Protein 9HK0 (pdb70)

InterPro domains:
  IPR000418 Ets domain [PF00178] (226-304)
  IPR000418 Ets domain [PR00454] (224-237)
  IPR000418 Ets domain [PR00454] (249-267)
  IPR000418 Ets domain [PR00454] (268-286)
  IPR000418 Ets domain [PR00454] (287-305)
  IPR000418 Ets domain [PS00346] (271-286)
  IPR000418 Ets domain [PS50061] (224-305)
  IPR000418 Ets domain [SM00413] (223-309)
  IPR003118 Pointed domain [PF02198] (47-116)
  IPR003118 Pointed domain [PS51433] (33-117)
  IPR003118 Pointed domain [SM00251] (31-117)
  IPR013761 Sterile alpha motif/pointed domain superfamily [G3DSA:1.10.150.50] (40-121)
  IPR013761 Sterile alpha motif/pointed domain superfamily [SSF47769] (37-116)
  IPR036388 Winged helix-like DNA-binding domain superfamily [G3DSA:1.10.10.10] (217-323)
  IPR036390 Winged helix DNA-binding domain superfamily [SSF46785] (195-324)
  IPR046328 ETS family [PTHR11849] (50-310)

Secondary structure (DSSP, 8-state):
-PPPGGGSS-GGG--HHHHHHHHHHHHHHHT--STTTTS--S-HHHHHH--HHHHHHH-TTTHHHHHHHHHHHHT-

Sequence (76 aa):
SKLPGRLRIQQPALWSREEDVLHHWLRWAEQEYSLPCTAEHGFEMNGRALCILTKDDDFRHRAPSSSGDDELYELLQYIKTQ

Solvent-accessible surface area: 4702 Å² total; per-residue (Å²): 123,160,31,28,47,160,1,150,93,77,0,31,112,4,34,128,126,6,0,51,77,0,0,120,40,0,8,155,62,83,106,24,89,73,117,10,38,142,23,6,91,24,68,0,152,35,0,27,141,27,74,58,84,50,0,113,152,99,2,118,81,4,1,59,57,0,45,88,20,1,44,136,8,66,101,139

Organism: Homo sapiens (NCBI:txid9606)

Foldseek 3Di:
DDDPPVLLDQQLPFQQVRLLVVLVVVCVVVVHPSPQSPLDRGGSVVVVPDDLVSQCVRPVPCSNVVVVVNVVSNVD

Nearest PDB structures (foldseek):
  9hk0-assembly1_A  TM=1.013E+00  e=6.933E-14  Homo sapiens
  2qb0-assembly2_C  TM=9.619E-01  e=8.487E-09  Homo sapiens
  2qar-assembly2_E  TM=9.660E-01  e=2.150E-08  Escherichia coli
  8ft8-assembly1_A  TM=9.612E-01  e=2.288E-08  Homo sapiens
  9doc-assembly1_A  TM=9.625E-01  e=2.288E-08  Homo sapiens

GO terms:
  GO:1990837 sequence-specific double-stranded DNA binding (F, IDA)
  GO:0000977 RNA polymerase II transcription regulatory region sequence-specific DNA binding (F, IDA)
  GO:0001227 DNA-binding transcription repressor activity, RNA polymerase II-specific (F, IDA)
  GO:0000122 negative regulation of transcription by RNA polymerase II (P, IDA)
  GO:0005634 nucleus (C, TAS)
  GO:0009887 animal organ morphogenesis (P, TAS)
  GO:0006366 transcription by RNA polymerase II (P, TAS)
  GO:0005654 nucleoplasm (C, IDA)
  GO:0005515 protein binding (F, IPI)

Radius of gyration: 10.99 Å; Cα contacts (8 Å, |Δi|>4): 88; chains: 1; bounding box: 27×25×24 Å

Structure (mmCIF, N/CA/C/O backbone):
data_9HK0
#
_entry.id   9HK0
#
_cell.length_a   67.813
_cell.length_b   67.813
_cell.length_c   29.831
_cell.angle_alpha   90.00
_cell.angle_beta   90.00
_cell.angle_gamma   120.00
#
_symmetry.space_group_name_H-M   'P 64'
#
loop_
_entity.id
_entity.type
_entity.pdbx_description
1 polymer 'Transcription factor ETV7'
2 water water
#
loop_
_atom_site.group_PDB
_atom_site.id
_atom_site.type_symbol
_atom_site.label_atom_id
_atom_site.label_alt_id
_atom_site.label_comp_id
_atom_site.label_asym_id
_atom_site.label_entity_id
_atom_site.label_seq_id
_atom_site.pdbx_PDB_ins_code
_atom_site.Cartn_x
_atom_site.Cartn_y
_atom_site.Cartn_z
_atom_site.occupancy
_atom_site.B_iso_or_equiv
_atom_site.auth_seq_id
_atom_site.auth_comp_id
_atom_site.auth_asym_id
_atom_site.auth_atom_id
_atom_site.pdbx_PDB_model_num
ATOM 1 N N . SER A 1 1 ? 27.450 16.676 -11.853 1.00 83.97 41 SER A N 1
ATOM 2 C CA . SER A 1 1 ? 26.461 16.246 -12.838 1.00 83.80 41 SER A CA 1
ATOM 3 C C . SER A 1 1 ? 26.859 14.888 -13.420 1.00 87.00 41 SER A C 1
ATOM 4 O O . SER A 1 1 ? 26.000 14.086 -13.797 1.00 89.56 41 SER A O 1
ATOM 7 N N . LYS A 1 2 ? 28.165 14.633 -13.496 1.00 80.07 42 LYS A N 1
ATOM 8 C CA . LYS A 1 2 ? 28.665 13.323 -13.888 1.00 70.63 42 LYS A CA 1
ATOM 9 C C . LYS A 1 2 ? 28.786 12.440 -12.655 1.00 57.29 42 LYS A C 1
ATOM 10 O O . LYS A 1 2 ? 29.153 12.907 -11.574 1.00 55.37 42 LYS A O 1
ATOM 16 N N . LEU A 1 3 ? 28.459 11.167 -12.821 1.00 52.15 43 LEU A N 1
ATOM 17 C CA . LEU A 1 3 ? 28.449 10.256 -11.689 1.00 41.76 43 LEU A CA 1
ATOM 18 C C . LEU A 1 3 ? 29.865 10.096 -11.137 1.00 42.80 43 LEU A C 1
ATOM 19 O O . LEU A 1 3 ? 30.821 9.981 -11.911 1.00 49.66 43 LEU A O 1
ATOM 24 N N . PRO A 1 4 ? 30.037 10.106 -9.814 1.00 42.10 44 PRO A N 1
ATOM 25 C CA . PRO A 1 4 ? 31.367 9.856 -9.239 1.00 48.70 44 PRO A CA 1
ATOM 26 C C . PRO A 1 4 ? 31.960 8.543 -9.738 1.00 46.50 44 PRO A C 1
ATOM 27 O O . PRO A 1 4 ? 31.259 7.538 -9.900 1.00 43.96 44 PRO A O 1
ATOM 31 N N . GLY A 1 5 ? 33.272 8.560 -9.968 1.00 45.16 45 GLY A N 1
ATOM 32 C CA . GLY A 1 5 ? 33.916 7.422 -10.587 1.00 50.44 45 GLY A CA 1
ATOM 33 C C . GLY A 1 5 ? 33.668 6.128 -9.848 1.00 47.60 45 GLY A C 1
ATOM 34 O O . GLY A 1 5 ? 33.515 5.075 -10.472 1.00 56.79 45 GLY A O 1
ATOM 35 N N . ARG A 1 6 ? 33.584 6.188 -8.517 1.00 49.23 46 ARG A N 1
ATOM 36 C CA . ARG A 1 6 ? 33.404 4.959 -7.751 1.00 51.92 46 ARG A CA 1
ATOM 37 C C . ARG A 1 6 ? 32.035 4.343 -8.003 1.00 53.31 46 ARG A C 1
ATO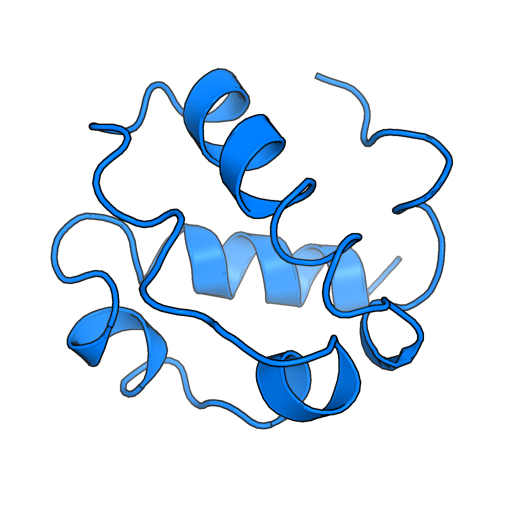M 38 O O . ARG A 1 6 ? 31.877 3.119 -7.899 1.00 49.86 46 ARG A O 1
ATOM 46 N N . LEU A 1 7 ? 31.049 5.167 -8.365 1.00 48.74 47 LEU A N 1
ATOM 47 C CA . LEU A 1 7 ? 29.717 4.715 -8.732 1.00 46.53 47 LEU A CA 1
ATOM 48 C C . LEU A 1 7 ? 29.590 4.388 -10.209 1.00 55.71 47 LEU A C 1
ATOM 49 O O . LEU A 1 7 ? 28.474 4.164 -10.683 1.00 55.81 47 LEU A O 1
ATOM 54 N N . ARG A 1 8 ? 30.695 4.382 -10.950 1.00 61.04 48 ARG A N 1
ATOM 55 C CA . ARG A 1 8 ? 30.670 4.045 -12.372 1.00 62.89 48 ARG A CA 1
ATOM 56 C C . ARG A 1 8 ? 30.886 2.560 -12.604 1.00 67.20 48 ARG A C 1
ATOM 57 O O . ARG A 1 8 ? 31.596 2.137 -13.519 1.00 76.63 48 ARG A O 1
ATOM 65 N N . ILE A 1 9 ? 30.269 1.752 -11.748 1.00 62.73 49 ILE A N 1
ATOM 66 C CA . ILE A 1 9 ? 30.271 0.302 -11.820 1.00 55.84 49 ILE A CA 1
ATOM 67 C C . ILE A 1 9 ? 28.820 -0.128 -11.639 1.00 52.46 49 ILE A C 1
ATOM 68 O O . ILE A 1 9 ? 27.978 0.660 -11.210 1.00 43.84 49 ILE A O 1
ATOM 73 N N . GLN A 1 10 ? 28.514 -1.371 -11.997 1.00 55.88 50 GLN A N 1
ATOM 74 C CA A GLN A 1 10 ? 27.145 -1.854 -11.853 0.49 52.80 50 GLN A CA 1
ATOM 75 C CA B GLN A 1 10 ? 27.144 -1.844 -11.857 0.51 52.78 50 GLN A CA 1
ATOM 76 C C . GLN A 1 10 ? 26.712 -1.732 -10.394 1.00 40.80 50 GLN A C 1
ATOM 77 O O . GLN A 1 10 ? 27.464 -2.138 -9.494 1.00 43.58 50 GLN A O 1
ATOM 88 N N . PRO A 1 11 ? 25.526 -1.188 -10.116 1.00 34.03 51 PRO A N 1
ATOM 89 C CA . PRO A 1 11 ? 25.155 -0.889 -8.725 1.00 30.48 51 PRO A CA 1
ATOM 90 C C . PRO A 1 11 ? 25.087 -2.096 -7.819 1.00 32.74 51 PRO A C 1
ATOM 91 O O . PRO A 1 11 ? 25.181 -1.928 -6.596 1.00 32.43 51 PRO A O 1
ATOM 95 N N . ALA A 1 12 ? 24.875 -3.295 -8.361 1.00 34.64 52 ALA A N 1
ATOM 96 C CA . ALA A 1 12 ? 24.873 -4.484 -7.516 1.00 38.62 52 ALA A CA 1
ATOM 97 C C . ALA A 1 12 ? 26.213 -4.701 -6.830 1.00 42.00 52 ALA A C 1
ATOM 98 O O . ALA A 1 12 ? 26.280 -5.451 -5.848 1.00 44.19 52 ALA A O 1
ATOM 100 N N . LEU A 1 13 ? 27.273 -4.046 -7.311 1.00 37.49 53 LEU A N 1
ATOM 101 C CA . LEU A 1 13 ? 28.599 -4.127 -6.719 1.00 38.13 53 LEU A CA 1
ATOM 102 C C . LEU A 1 13 ? 28.867 -3.048 -5.677 1.00 37.59 53 LEU A C 1
ATOM 103 O O . LEU A 1 13 ? 29.908 -3.089 -5.017 1.00 38.66 53 LEU A O 1
ATOM 108 N N . TRP A 1 14 ? 27.976 -2.079 -5.529 1.00 34.07 54 TRP A N 1
ATOM 109 C CA . TRP A 1 14 ? 28.217 -0.960 -4.628 1.00 29.29 54 TRP A CA 1
ATOM 110 C C . TRP A 1 14 ? 28.300 -1.419 -3.184 1.00 30.89 54 TRP A C 1
ATOM 111 O O . TRP A 1 14 ? 27.542 -2.286 -2.740 1.00 33.53 54 TRP A O 1
ATOM 122 N N . SER A 1 15 ? 29.212 -0.811 -2.441 1.00 30.47 55 SER A N 1
ATOM 123 C CA . SER A 1 15 ? 29.253 -1.033 -1.009 1.00 32.01 55 SER A CA 1
ATOM 124 C C . SER A 1 15 ? 28.169 -0.220 -0.315 1.00 28.98 55 SER A C 1
ATOM 125 O O . SER A 1 15 ? 27.518 0.640 -0.911 1.00 31.25 55 SER A O 1
ATOM 128 N N . ARG A 1 16 ? 28.021 -0.463 0.984 1.00 32.60 56 ARG A N 1
ATOM 129 C CA . ARG A 1 16 ? 27.129 0.367 1.773 1.00 34.50 56 ARG A CA 1
ATOM 130 C C . ARG A 1 16 ? 27.556 1.825 1.724 1.00 35.20 56 ARG A C 1
ATOM 131 O O . ARG A 1 16 ? 26.713 2.722 1.613 1.00 32.72 56 ARG A O 1
ATOM 139 N N A GLU A 1 17 ? 28.865 2.080 1.773 0.45 32.93 57 GLU A N 1
ATOM 140 N N B GLU A 1 17 ? 28.863 2.089 1.808 0.55 32.99 57 GLU A N 1
ATOM 141 C CA A GLU A 1 17 ? 29.359 3.447 1.677 0.45 33.30 57 GLU A CA 1
ATOM 142 C CA B GLU A 1 17 ? 29.333 3.464 1.672 0.55 33.26 57 GLU A CA 1
ATOM 143 C C A GLU A 1 17 ? 29.093 4.048 0.299 0.45 29.92 57 GLU A C 1
ATOM 144 C C B GLU A 1 17 ? 28.981 4.030 0.301 0.55 29.50 57 GLU A C 1
ATOM 145 O O A GLU A 1 17 ? 28.837 5.251 0.192 0.45 29.99 57 GLU A 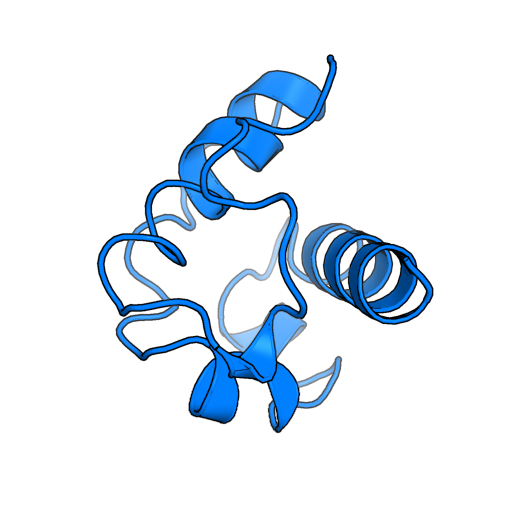O 1
ATOM 146 O O B GLU A 1 17 ? 28.552 5.183 0.196 0.55 29.32 57 GLU A O 1
ATOM 157 N N . ASP A 1 18 ? 29.150 3.236 -0.763 1.00 28.86 58 ASP A N 1
ATOM 158 C CA . ASP A 1 18 ? 28.782 3.723 -2.094 1.00 25.64 58 ASP A CA 1
ATOM 159 C C . ASP A 1 18 ? 27.320 4.124 -2.171 1.00 26.26 58 ASP A C 1
ATOM 160 O O . ASP A 1 18 ? 26.989 5.114 -2.825 1.00 27.08 58 ASP A O 1
ATOM 165 N N . VAL A 1 19 ? 26.422 3.328 -1.578 1.00 24.97 59 VAL A N 1
ATOM 166 C CA . VAL A 1 19 ? 25.000 3.666 -1.604 1.00 22.74 59 VAL A CA 1
ATOM 167 C C . VAL A 1 19 ? 24.773 5.035 -0.978 1.00 27.51 59 VAL A C 1
ATOM 168 O O . VAL A 1 19 ? 24.031 5.872 -1.507 1.00 28.19 59 VAL A O 1
ATOM 172 N N . LEU A 1 20 ? 25.411 5.276 0.166 1.00 29.75 60 LEU A N 1
ATOM 173 C CA . LEU A 1 20 ? 25.254 6.551 0.849 1.00 30.69 60 LEU A CA 1
ATOM 174 C C . LEU A 1 20 ? 25.824 7.691 0.007 1.00 31.44 60 LEU A C 1
ATOM 175 O O . LEU A 1 20 ? 25.200 8.754 -0.106 1.00 30.75 60 LEU A O 1
ATOM 180 N N A HIS A 1 21 ? 27.015 7.486 -0.578 0.54 30.89 61 HIS A N 1
ATOM 181 N N B HIS A 1 21 ? 26.987 7.477 -0.617 0.46 31.13 61 HIS A N 1
ATOM 182 C CA A HIS A 1 21 ? 27.571 8.437 -1.545 0.54 29.17 61 HIS A CA 1
ATOM 183 C CA B HIS A 1 21 ? 27.544 8.490 -1.511 0.46 29.51 61 HIS A CA 1
ATOM 184 C C A HIS A 1 21 ? 26.582 8.730 -2.667 0.54 27.52 61 HIS A C 1
ATOM 185 C C B HIS A 1 21 ? 26.650 8.724 -2.732 0.46 27.34 61 HIS A C 1
ATOM 186 O O A HIS A 1 21 ? 26.379 9.892 -3.042 0.54 27.36 61 HIS A O 1
ATOM 187 O O B HIS A 1 21 ? 26.573 9.851 -3.234 0.46 26.72 61 HIS A O 1
ATOM 200 N N . TRP A 1 22 ? 25.960 7.684 -3.214 1.00 25.56 62 TRP A N 1
ATOM 201 C CA . TRP A 1 22 ? 25.004 7.863 -4.300 1.00 23.56 62 TRP A CA 1
ATOM 202 C C . TRP A 1 22 ? 23.840 8.733 -3.859 1.00 26.01 62 TRP A C 1
ATOM 203 O O . TRP A 1 22 ? 23.446 9.667 -4.567 1.00 27.74 62 TRP A O 1
ATOM 214 N N . LEU A 1 23 ? 23.282 8.451 -2.682 1.00 25.50 63 LEU A N 1
ATOM 215 C CA . LEU A 1 23 ? 22.164 9.254 -2.191 1.00 27.56 63 LEU A CA 1
ATOM 216 C C . LEU A 1 23 ? 22.562 10.717 -2.036 1.00 28.47 63 LEU A C 1
ATOM 217 O O . LEU A 1 23 ? 21.795 11.613 -2.409 1.00 30.89 63 LEU A O 1
ATOM 222 N N . ARG A 1 24 ? 23.757 10.983 -1.483 1.00 28.87 64 ARG A N 1
ATOM 223 C CA . ARG A 1 24 ? 24.193 12.371 -1.342 1.00 33.45 64 ARG A CA 1
ATOM 224 C C . ARG A 1 24 ? 24.397 13.022 -2.707 1.00 30.87 64 ARG A C 1
ATOM 225 O O . ARG A 1 24 ? 24.024 14.182 -2.908 1.00 31.21 64 ARG A O 1
ATOM 233 N N . TRP A 1 25 ? 24.964 12.283 -3.663 1.00 27.77 65 TRP A N 1
ATOM 234 C CA . TRP A 1 25 ? 25.120 12.818 -5.013 1.00 26.97 65 TRP A CA 1
ATOM 235 C C . TRP A 1 25 ? 23.767 13.129 -5.637 1.00 28.36 65 TRP A C 1
ATOM 236 O O . TRP A 1 25 ? 23.571 14.204 -6.226 1.00 30.30 65 TRP A O 1
ATOM 247 N N . ALA A 1 26 ? 22.822 12.203 -5.506 1.00 26.92 66 ALA A N 1
ATOM 248 C CA . ALA A 1 26 ? 21.493 12.403 -6.077 1.00 26.12 66 ALA A CA 1
ATOM 249 C C . ALA A 1 26 ? 20.777 13.590 -5.446 1.00 28.06 66 ALA A C 1
ATOM 250 O O . ALA A 1 26 ? 20.089 14.356 -6.136 1.00 30.35 66 ALA A O 1
ATOM 252 N N . GLU A 1 27 ? 20.917 13.770 -4.133 1.00 27.92 67 GLU A N 1
ATOM 253 C CA . GLU A 1 27 ? 20.259 14.914 -3.507 1.00 32.74 67 GLU A CA 1
ATOM 254 C C . GLU A 1 27 ? 20.777 16.223 -4.086 1.00 33.75 67 GLU A C 1
ATOM 255 O O . GLU A 1 27 ? 20.003 17.142 -4.361 1.00 36.23 67 GLU A O 1
ATOM 261 N N . GLN A 1 28 ? 22.088 16.321 -4.303 1.00 31.17 68 GLN A N 1
ATOM 262 C CA . GLN A 1 28 ? 22.625 17.523 -4.927 1.00 35.95 68 GLN A CA 1
ATOM 263 C C . GLN A 1 28 ? 22.174 17.643 -6.379 1.00 31.77 68 GLN A C 1
ATOM 264 O O . GLN A 1 28 ? 21.733 18.714 -6.816 1.00 34.69 68 GLN A O 1
ATOM 270 N N . GLU A 1 29 ? 22.257 16.547 -7.126 1.00 32.46 69 GLU A N 1
ATOM 271 C CA . GLU A 1 29 ? 21.907 16.540 -8.540 1.00 35.17 69 GLU A CA 1
ATOM 272 C C . GLU A 1 29 ? 20.452 16.935 -8.771 1.00 35.34 69 GLU A C 1
ATOM 273 O O . GLU A 1 29 ? 20.130 17.631 -9.743 1.00 37.36 69 GLU A O 1
ATOM 279 N N . TYR A 1 30 ? 19.560 16.511 -7.891 1.00 31.94 70 TYR A N 1
ATOM 280 C CA . TYR A 1 30 ? 18.133 16.740 -8.079 1.00 30.47 70 TYR A CA 1
ATOM 281 C C . TYR A 1 30 ? 17.559 17.837 -7.193 1.00 36.40 70 TYR A C 1
ATOM 282 O O . TYR A 1 30 ? 16.339 18.047 -7.208 1.00 38.54 70 TYR A O 1
ATOM 291 N N . SER A 1 31 ? 18.382 18.527 -6.410 1.00 34.87 71 SER A N 1
ATOM 292 C CA . SER A 1 31 ? 17.892 19.533 -5.468 1.00 37.20 71 SER A CA 1
ATOM 293 C C . SER A 1 31 ? 16.851 18.940 -4.519 1.00 42.87 71 SER A C 1
ATOM 294 O O . SER A 1 31 ? 15.802 19.533 -4.271 1.00 46.97 71 SER A O 1
ATOM 297 N N . LEU A 1 32 ? 17.149 17.757 -3.978 1.00 36.94 72 LEU A N 1
ATOM 298 C CA . LEU A 1 32 ? 16.173 17.078 -3.136 1.00 43.51 72 LEU A CA 1
ATOM 299 C C . LEU A 1 32 ? 16.270 17.511 -1.682 1.00 58.48 72 LEU A C 1
ATOM 300 O O . LEU A 1 32 ? 17.304 18.020 -1.240 1.00 57.09 72 LEU A O 1
ATOM 305 N N . PRO A 1 33 ? 15.200 17.277 -0.906 1.00 70.71 73 PRO A N 1
ATOM 306 C CA . PRO A 1 33 ? 15.127 17.819 0.465 1.00 78.04 73 PRO A CA 1
ATOM 307 C C . PRO A 1 33 ? 16.214 17.341 1.416 1.00 82.05 73 PRO A C 1
ATOM 308 O O . PRO A 1 33 ? 16.327 17.926 2.503 1.00 83.01 73 PRO A O 1
ATOM 312 N N . CYS A 1 34 ? 16.976 16.299 1.060 1.00 83.76 74 CYS A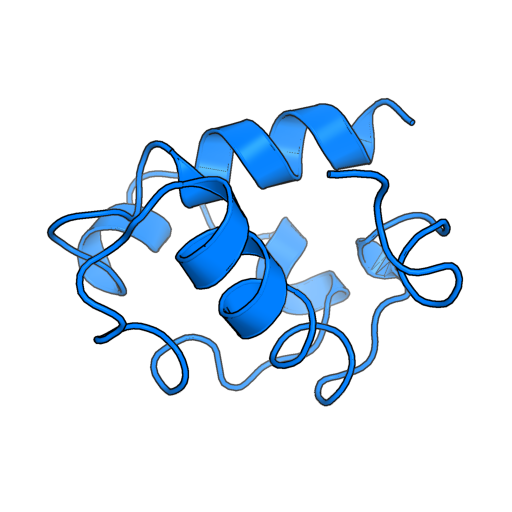 N 1
ATOM 313 C CA . CYS A 1 34 ? 18.132 15.723 1.787 1.00 86.07 74 CYS A CA 1
ATOM 314 C C . CYS A 1 34 ? 17.717 14.754 2.891 1.00 80.56 74 CYS A C 1
ATOM 315 O O . CYS A 1 34 ? 18.593 14.230 3.624 1.00 69.29 74 CYS A O 1
ATOM 318 N N . THR A 1 35 ? 16.424 14.469 3.023 1.00 81.54 75 THR A N 1
ATOM 319 C CA . THR A 1 35 ? 15.916 13.611 4.091 1.00 85.64 75 THR A CA 1
ATOM 320 C C . THR A 1 35 ? 15.775 12.141 3.694 1.00 89.60 75 THR A C 1
ATOM 321 O O . THR A 1 35 ? 14.735 11.503 3.879 1.00 94.91 75 THR A O 1
ATOM 325 N N . ALA A 1 36 ? 16.862 11.597 3.142 1.00 84.44 76 ALA A N 1
ATOM 326 C CA . ALA A 1 36 ? 16.817 10.242 2.606 1.00 84.20 76 ALA A CA 1
ATOM 327 C C . ALA A 1 36 ? 18.118 9.468 2.770 1.00 83.07 76 ALA A C 1
ATOM 328 O O . ALA A 1 36 ? 18.198 8.296 2.3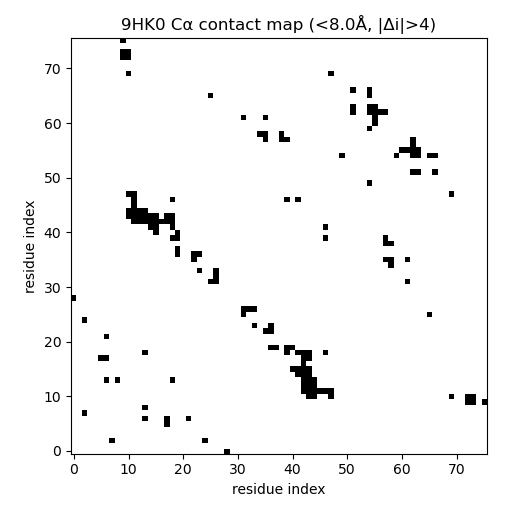86 1.00 80.38 76 ALA A O 1
ATOM 330 N N . GLU A 1 37 ? 19.142 10.107 3.334 1.00 84.13 77 GLU A N 1
ATOM 331 C CA . GLU A 1 37 ? 20.454 9.476 3.375 1.00 83.01 77 GLU A CA 1
ATOM 332 C C . GLU A 1 37 ? 20.505 8.283 4.317 1.00 84.27 77 GLU A C 1
ATOM 333 O O . GLU A 1 37 ? 21.379 7.426 4.158 1.00 85.87 77 GLU A O 1
ATOM 339 N N . HIS A 1 38 ? 19.597 8.198 5.288 1.00 85.36 78 HIS A N 1
ATOM 340 C CA . HIS A 1 38 ? 19.673 7.154 6.303 1.00 85.03 78 HIS A CA 1
ATOM 341 C C . HIS A 1 38 ? 18.469 6.218 6.262 1.00 75.43 78 HIS A C 1
ATOM 342 O O . HIS A 1 38 ? 18.171 5.543 7.253 1.00 77.37 78 HIS A O 1
ATOM 349 N N . GLY A 1 39 ? 17.783 6.151 5.123 1.00 62.77 79 GLY A N 1
ATOM 350 C CA . GLY A 1 39 ? 16.754 5.161 4.898 1.00 53.43 79 GLY A CA 1
ATOM 351 C C . GLY A 1 39 ? 17.137 4.037 3.965 1.00 46.07 79 GLY A C 1
ATOM 352 O O . GLY A 1 39 ? 16.247 3.281 3.540 1.00 44.16 79 GLY A O 1
ATOM 353 N N . PHE A 1 40 ? 18.418 3.887 3.614 1.00 37.41 80 PHE A N 1
ATOM 354 C CA . PHE A 1 40 ? 18.886 2.794 2.756 1.00 33.19 80 PHE A CA 1
ATOM 355 C C . PHE A 1 40 ? 20.194 2.220 3.321 1.00 34.71 80 PHE A C 1
ATOM 356 O O . PHE A 1 40 ? 21.259 2.259 2.707 1.00 40.44 80 PHE A O 1
ATOM 364 N N . GLU A 1 41 ? 20.125 1.683 4.541 1.00 34.82 81 GLU A N 1
ATOM 365 C CA . GLU A 1 41 ? 21.306 1.153 5.224 1.00 41.17 81 GLU A CA 1
ATOM 366 C C . GLU A 1 41 ? 21.572 -0.266 4.722 1.00 41.97 81 GLU A C 1
ATOM 367 O O . GLU A 1 41 ? 21.281 -1.268 5.385 1.00 43.85 81 GLU A O 1
ATOM 373 N N . MET A 1 42 ? 22.154 -0.347 3.526 1.00 36.59 82 MET A N 1
ATOM 374 C CA . MET A 1 42 ? 22.316 -1.610 2.815 1.00 32.84 82 MET A CA 1
ATOM 375 C C . MET A 1 42 ? 23.300 -1.394 1.674 1.00 36.28 82 MET A C 1
ATOM 376 O O . MET A 1 42 ? 23.544 -0.259 1.265 1.00 32.70 82 MET A O 1
ATOM 381 N N . ASN A 1 43 ? 23.854 -2.490 1.152 1.00 32.23 83 ASN A N 1
ATOM 382 C CA . ASN A 1 43 ? 24.747 -2.353 0.012 1.00 32.20 83 ASN A CA 1
ATOM 383 C C . ASN A 1 43 ? 23.942 -2.349 -1.282 1.00 35.27 83 ASN A C 1
ATOM 384 O O . ASN A 1 43 ? 22.704 -2.371 -1.291 1.00 33.07 83 ASN A O 1
ATOM 389 N N . GLY A 1 44 ? 24.665 -2.306 -2.398 1.00 28.74 84 GLY A N 1
ATOM 390 C CA . GLY A 1 44 ? 24.016 -2.179 -3.689 1.00 28.48 84 GLY A CA 1
ATOM 391 C C . GLY A 1 44 ? 23.214 -3.399 -4.093 1.00 32.97 84 GLY A C 1
ATOM 392 O O . GLY A 1 44 ? 22.195 -3.271 -4.767 1.00 31.81 84 GLY A O 1
ATOM 393 N N . ARG A 1 45 ? 23.670 -4.592 -3.721 1.00 32.38 85 ARG A N 1
ATOM 394 C CA . ARG A 1 45 ? 22.906 -5.793 -4.048 1.00 30.90 85 ARG A CA 1
ATOM 395 C C . ARG A 1 45 ? 21.535 -5.760 -3.382 1.00 34.37 85 ARG A C 1
ATOM 396 O O . ARG A 1 45 ? 20.524 -6.132 -3.992 1.00 34.35 85 ARG A O 1
ATOM 404 N N . ALA A 1 46 ? 21.477 -5.271 -2.146 1.00 31.21 86 ALA A N 1
ATOM 405 C CA . ALA A 1 46 ? 20.196 -5.089 -1.478 1.00 30.47 86 ALA A CA 1
ATOM 406 C C . ALA A 1 46 ? 19.387 -3.982 -2.141 1.00 29.99 86 ALA A C 1
ATOM 407 O O . ALA A 1 46 ? 18.182 -4.134 -2.374 1.00 30.31 86 ALA A O 1
ATOM 409 N N . LEU A 1 47 ? 20.032 -2.862 -2.450 1.00 25.83 87 LEU A N 1
ATOM 410 C CA . LEU A 1 47 ? 19.327 -1.748 -3.069 1.00 23.97 87 LEU A CA 1
ATOM 411 C C . LEU A 1 47 ? 18.687 -2.176 -4.383 1.00 26.60 87 LEU A C 1
ATOM 412 O O . LEU A 1 47 ? 17.560 -1.771 -4.705 1.00 27.21 87 LEU A O 1
ATOM 417 N N . CYS A 1 48 ? 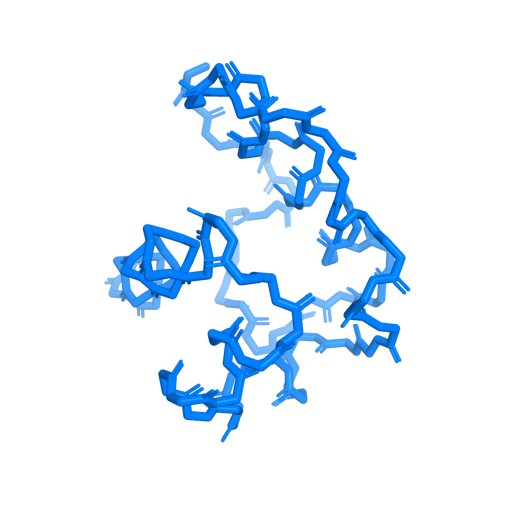19.382 -3.014 -5.147 1.00 29.58 88 CYS A N 1
ATOM 418 C CA . CYS A 1 48 ? 18.884 -3.421 -6.449 1.00 29.49 88 CYS A CA 1
ATOM 419 C C . CYS A 1 48 ? 17.718 -4.401 -6.375 1.00 29.37 88 CYS A C 1
ATOM 420 O O . CYS A 1 48 ? 17.058 -4.612 -7.398 1.00 36.47 88 CYS A O 1
ATOM 423 N N . ILE A 1 49 ? 17.438 -5.001 -5.210 1.00 29.67 89 ILE A N 1
ATOM 424 C CA . ILE A 1 49 ? 16.290 -5.897 -5.093 1.00 29.14 89 ILE A CA 1
ATOM 425 C C . ILE A 1 49 ? 15.047 -5.186 -4.564 1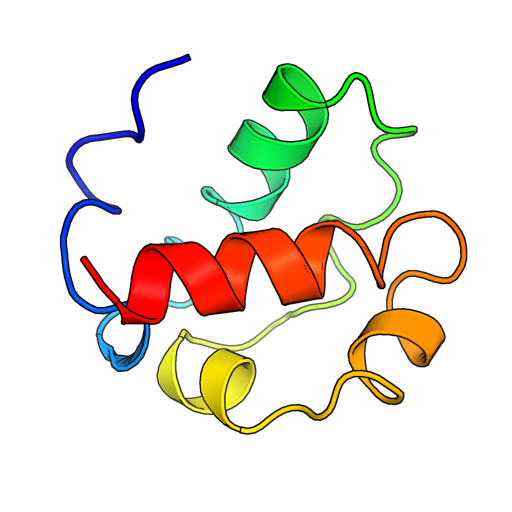.00 27.99 89 ILE A C 1
ATOM 426 O O . ILE A 1 49 ? 13.936 -5.726 -4.690 1.00 30.00 89 ILE A O 1
ATOM 431 N N . LEU A 1 50 ? 15.191 -3.983 -4.015 1.00 26.95 90 LEU A N 1
ATOM 432 C CA . LEU A 1 50 ? 14.029 -3.211 -3.595 1.00 28.36 90 LEU A CA 1
ATOM 433 C C . LEU A 1 50 ? 13.130 -2.885 -4.780 1.00 28.15 90 LEU A C 1
ATOM 434 O O . LEU A 1 50 ? 13.598 -2.641 -5.894 1.00 30.35 90 LEU A O 1
ATOM 439 N N . THR A 1 51 ? 11.829 -2.866 -4.524 1.00 25.18 91 THR A N 1
ATOM 440 C CA . THR A 1 51 ? 10.842 -2.446 -5.512 1.00 27.34 91 THR A CA 1
ATOM 441 C C . THR A 1 51 ? 10.639 -0.941 -5.457 1.00 27.41 91 THR A C 1
ATOM 442 O O . THR A 1 51 ? 11.063 -0.257 -4.522 1.00 26.28 91 THR A O 1
ATOM 446 N N . LYS A 1 52 ? 9.945 -0.419 -6.469 1.00 27.58 92 LYS A N 1
ATOM 447 C CA . LYS A 1 52 ? 9.672 1.011 -6.461 1.00 27.76 92 LYS A CA 1
ATOM 448 C C . LYS A 1 52 ? 8.817 1.386 -5.255 1.00 26.47 92 LYS A C 1
ATOM 449 O O . LYS A 1 52 ? 9.060 2.418 -4.619 1.00 30.44 92 LYS A O 1
ATOM 455 N N . ASP A 1 53 ? 7.861 0.529 -4.872 1.00 28.23 93 ASP A N 1
ATOM 456 C CA A ASP A 1 53 ? 7.075 0.802 -3.675 0.55 32.53 93 ASP A CA 1
ATOM 457 C CA B ASP A 1 53 ? 7.080 0.811 -3.672 0.45 32.59 93 ASP A CA 1
ATOM 458 C C . ASP A 1 53 ? 7.960 0.853 -2.428 1.00 30.57 93 ASP A C 1
ATOM 459 O O . ASP A 1 53 ? 7.716 1.654 -1.518 1.00 31.66 93 ASP A O 1
ATOM 468 N N . ASP A 1 54 ? 8.993 -0.004 -2.361 1.00 27.19 94 ASP A N 1
ATOM 469 C CA . ASP A 1 54 ? 9.926 0.064 -1.234 1.00 27.22 94 ASP A CA 1
ATOM 470 C C . ASP A 1 54 ? 10.644 1.402 -1.205 1.00 27.74 94 ASP A C 1
ATOM 471 O O . ASP A 1 54 ? 10.860 1.978 -0.132 1.00 28.37 94 ASP A O 1
ATOM 476 N N . PHE A 1 55 ? 11.053 1.898 -2.372 1.00 26.07 95 PHE A N 1
ATOM 477 C CA . PHE A 1 55 ? 11.681 3.215 -2.420 1.00 27.68 95 PHE A CA 1
ATOM 478 C C . PHE A 1 55 ? 10.723 4.297 -1.942 1.00 31.99 95 PHE A C 1
ATOM 479 O O . PHE A 1 55 ? 11.137 5.221 -1.235 1.00 28.13 95 PHE A O 1
ATOM 487 N N . ARG A 1 56 ? 9.445 4.219 -2.337 1.00 30.09 96 ARG A N 1
ATOM 488 C CA . ARG A 1 56 ? 8.482 5.218 -1.869 1.00 30.68 96 ARG A CA 1
ATOM 489 C C . ARG A 1 56 ? 8.256 5.107 -0.364 1.00 32.42 96 ARG A C 1
ATOM 490 O O . ARG A 1 56 ? 8.034 6.117 0.314 1.00 36.35 96 ARG A O 1
ATOM 498 N N . HIS A 1 57 ? 8.274 3.890 0.179 1.00 34.24 97 HIS A N 1
ATOM 499 C CA . HIS A 1 57 ? 8.154 3.735 1.626 1.00 40.84 97 HIS A CA 1
ATOM 500 C C . HIS A 1 57 ? 9.329 4.381 2.347 1.00 36.37 97 HIS A C 1
ATOM 501 O O . HIS A 1 57 ? 9.146 5.069 3.357 1.00 38.86 97 HIS A O 1
ATOM 508 N N . ARG A 1 58 ? 10.538 4.185 1.831 1.00 30.81 98 ARG A N 1
ATOM 509 C CA . ARG A 1 58 ? 11.742 4.647 2.507 1.00 31.84 98 ARG A CA 1
ATOM 510 C C . ARG A 1 58 ? 12.029 6.116 2.254 1.00 34.92 98 ARG A C 1
ATOM 511 O O . ARG A 1 58 ? 12.700 6.755 3.071 1.00 39.96 98 ARG A O 1
ATOM 519 N N . ALA A 1 59 ? 11.571 6.647 1.121 1.00 35.19 99 ALA A N 1
ATOM 520 C CA . ALA A 1 59 ? 11.793 8.046 0.744 1.00 33.94 99 ALA A CA 1
ATOM 521 C C . ALA A 1 59 ? 10.494 8.581 0.158 1.00 33.29 99 ALA A C 1
ATOM 522 O O . ALA A 1 59 ? 10.319 8.652 -1.061 1.00 31.41 99 ALA A O 1
ATOM 524 N N . PRO A 1 60 ? 9.559 8.989 1.013 1.00 38.75 100 PRO A N 1
ATOM 525 C CA . PRO A 1 60 ? 8.210 9.302 0.515 1.00 36.70 100 PRO A CA 1
ATOM 526 C C . PRO A 1 60 ? 8.165 10.472 -0.444 1.00 35.64 100 PRO A C 1
ATOM 527 O O . PRO A 1 60 ? 7.258 10.526 -1.283 1.00 40.21 100 PRO A O 1
ATOM 531 N N . SER A 1 61 ? 9.101 11.412 -0.364 1.00 35.74 101 SER A N 1
ATOM 532 C CA A SER A 1 61 ? 9.056 12.556 -1.264 0.48 35.26 101 SER A CA 1
ATOM 533 C CA B SER A 1 61 ? 9.078 12.569 -1.251 0.52 35.20 101 SER A CA 1
ATOM 534 C C . SER A 1 61 ? 9.902 12.358 -2.516 1.00 31.09 101 SER A C 1
ATOM 535 O O . SER A 1 61 ? 9.558 12.894 -3.575 1.00 38.25 101 SER A O 1
ATOM 540 N N . SER A 1 62 ? 10.975 11.576 -2.441 1.00 29.50 102 SER A N 1
ATOM 541 C CA . SER A 1 62 ? 11.884 11.445 -3.571 1.00 32.64 102 SER A CA 1
ATOM 542 C C . SER A 1 62 ? 12.096 10.021 -4.054 1.00 30.47 102 SER A C 1
ATOM 543 O O . SER A 1 62 ? 12.888 9.819 -4.986 1.00 27.83 102 SER A O 1
ATOM 546 N N . GLY A 1 63 ? 11.419 9.033 -3.458 1.00 28.12 103 GLY A N 1
ATOM 547 C CA . GLY A 1 63 ? 11.710 7.641 -3.781 1.00 24.44 103 GLY A CA 1
ATOM 548 C C . GLY A 1 63 ? 11.560 7.310 -5.254 1.00 28.84 103 GLY A C 1
ATOM 549 O O . GLY A 1 63 ? 12.353 6.536 -5.802 1.00 28.76 103 GLY A O 1
ATOM 550 N N . ASP A 1 64 ? 10.547 7.881 -5.919 1.00 26.69 104 ASP A N 1
ATOM 551 C CA A ASP A 1 64 ? 10.338 7.516 -7.310 0.61 28.02 104 ASP A CA 1
ATOM 552 C CA B ASP A 1 64 ? 10.297 7.611 -7.335 0.39 28.46 104 ASP A CA 1
ATOM 553 C C . ASP A 1 64 ? 11.506 7.963 -8.185 1.00 28.64 104 ASP A C 1
ATOM 554 O O . ASP A 1 64 ? 11.999 7.157 -8.983 1.00 27.97 104 ASP A O 1
ATOM 563 N N . GLU A 1 65 ? 11.974 9.208 -8.045 1.00 27.81 105 GLU A N 1
ATOM 564 C CA . GLU A 1 65 ? 13.077 9.635 -8.903 1.00 28.43 105 GLU A CA 1
ATOM 565 C C . GLU A 1 65 ? 14.369 8.930 -8.524 1.00 26.11 105 GLU A C 1
ATOM 566 O O . GLU A 1 65 ? 15.183 8.647 -9.410 1.00 30.28 105 GLU A O 1
ATOM 572 N N . LEU A 1 66 ? 14.568 8.616 -7.238 1.00 24.60 106 LEU A N 1
ATOM 573 C CA . LEU A 1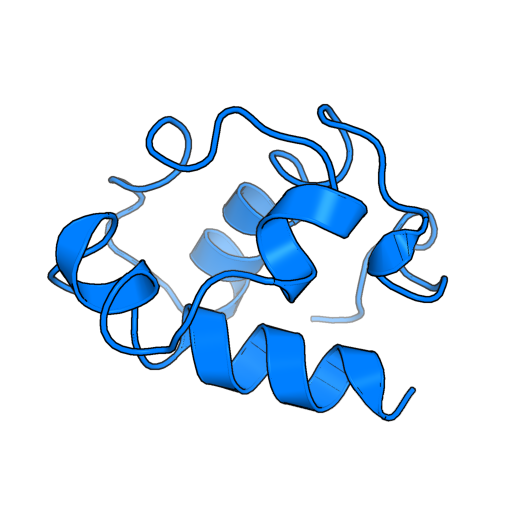 66 ? 15.729 7.806 -6.854 1.00 24.18 106 LEU A CA 1
ATOM 574 C C . LEU A 1 66 ? 15.664 6.432 -7.498 1.00 25.26 106 LEU A C 1
ATOM 575 O O . LEU A 1 66 ? 16.666 5.940 -8.037 1.00 25.43 106 LEU A O 1
ATOM 580 N N . TYR A 1 67 ? 14.483 5.794 -7.466 1.00 26.89 107 TYR A N 1
ATOM 581 C CA . TYR A 1 67 ? 14.325 4.492 -8.108 1.00 24.70 107 TYR A CA 1
ATOM 582 C C . TYR A 1 67 ? 14.599 4.573 -9.607 1.00 26.26 107 TYR A C 1
ATOM 583 O O . TYR A 1 67 ? 15.320 3.734 -10.165 1.00 26.72 107 TYR A O 1
ATOM 592 N N . GLU A 1 68 ? 14.046 5.584 -10.275 1.00 26.48 108 GLU A N 1
ATOM 593 C CA . GLU A 1 68 ? 14.243 5.722 -11.714 1.00 27.14 108 GLU A CA 1
ATOM 594 C C . GLU A 1 68 ? 15.701 6.018 -12.044 1.00 28.60 108 GLU A C 1
ATOM 595 O O . GLU A 1 68 ? 16.218 5.553 -13.072 1.00 32.80 108 GLU A O 1
ATOM 601 N N . LEU A 1 69 ? 16.374 6.789 -11.187 1.00 25.92 109 LEU A N 1
ATOM 602 C CA . LEU A 1 69 ? 17.795 7.054 -11.368 1.00 25.44 109 LEU A CA 1
ATOM 603 C C . LEU A 1 69 ? 18.582 5.762 -11.274 1.00 27.51 109 LEU A C 1
ATOM 604 O O . LEU A 1 69 ? 19.459 5.494 -12.107 1.00 30.29 109 LEU A O 1
ATOM 609 N N . LEU A 1 70 ? 18.269 4.946 -10.266 1.00 26.49 110 LEU A N 1
ATOM 610 C CA . LEU A 1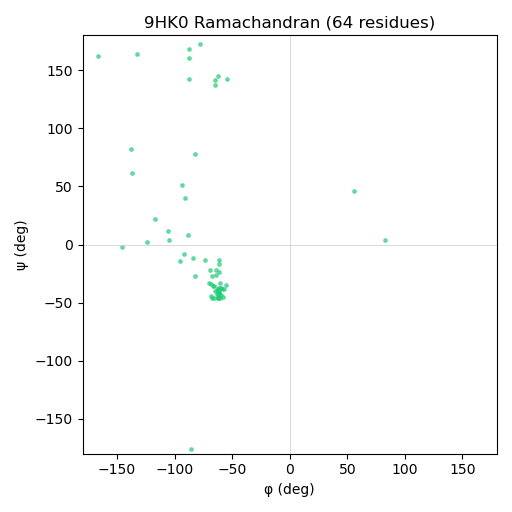 70 ? 18.947 3.661 -10.121 1.00 26.70 110 LEU A CA 1
ATOM 611 C C . LEU A 1 70 ? 18.699 2.779 -11.330 1.00 35.62 110 LEU A C 1
ATOM 612 O O . LEU A 1 70 ? 19.627 2.135 -11.834 1.00 32.13 110 LEU A O 1
ATOM 617 N N . GLN A 1 71 ? 17.455 2.743 -11.819 1.00 30.89 111 GLN A N 1
ATOM 618 C CA . GLN A 1 71 ? 17.146 1.914 -12.980 1.00 32.85 111 GLN A CA 1
ATOM 619 C C . GLN A 1 71 ? 17.975 2.338 -14.183 1.00 39.95 111 GLN A C 1
ATOM 620 O O . GLN A 1 71 ? 18.454 1.486 -14.943 1.00 45.77 111 GLN A O 1
ATOM 626 N N . TYR A 1 72 ? 18.200 3.646 -14.349 1.00 31.69 112 TYR A N 1
ATOM 627 C CA . TYR A 1 72 ? 19.026 4.111 -15.458 1.00 35.65 112 TYR A CA 1
ATOM 628 C C . TYR A 1 72 ? 20.467 3.646 -15.295 1.00 38.76 112 TYR A C 1
ATOM 629 O O . TYR A 1 72 ? 21.089 3.155 -16.246 1.00 41.84 112 TYR A O 1
ATOM 638 N N . ILE A 1 73 ? 21.019 3.806 -14.089 1.00 33.19 113 ILE A N 1
ATOM 639 C CA . ILE A 1 73 ? 22.393 3.383 -13.834 1.00 33.99 113 ILE A CA 1
ATOM 640 C C . ILE A 1 73 ? 22.546 1.886 -14.073 1.00 37.44 113 ILE A C 1
ATOM 641 O O . ILE A 1 73 ? 23.593 1.432 -14.551 1.00 43.44 113 ILE A O 1
ATOM 646 N N . LYS A 1 74 ? 21.502 1.101 -13.796 1.00 34.44 114 LYS A N 1
ATOM 647 C CA . LYS A 1 74 ? 21.585 -0.331 -14.061 1.00 38.86 114 LYS A CA 1
ATOM 648 C C . LYS A 1 74 ? 21.739 -0.633 -15.545 1.00 46.48 114 LYS A C 1
ATOM 649 O O . LYS A 1 74 ? 22.231 -1.711 -15.896 1.00 52.52 114 LYS A O 1
ATOM 655 N N . THR A 1 75 ? 21.353 0.292 -16.426 1.00 39.33 115 THR A N 1
ATOM 656 C CA . THR A 1 75 ? 21.578 0.084 -17.852 1.00 44.15 115 THR A CA 1
ATOM 657 C C . THR A 1 75 ? 22.978 0.484 -18.296 1.00 53.82 115 THR A C 1
ATOM 658 O O . THR A 1 75 ? 23.360 0.160 -19.425 1.00 57.10 115 THR A O 1
ATOM 662 N N . GLN A 1 76 ? 23.739 1.169 -17.446 1.00 57.54 116 GLN A N 1
ATOM 663 C CA . GLN A 1 76 ? 25.086 1.632 -17.780 1.00 64.29 116 GLN A CA 1
ATOM 664 C C . GLN A 1 76 ? 26.149 0.609 -17.392 1.00 70.83 116 GLN A C 1
ATOM 665 O O . GLN A 1 76 ? 26.197 -0.493 -17.934 1.00 75.96 116 GLN A O 1
#

B-factor: mean 43.87, std 18.06, range [22.74, 106.04]